Protein AF-A0A1N7DX49-F1 (afdb_monomer_lite)

Sequence (56 aa):
MATELQLKQARRIVENEDYLPWAYVKAAKKLLGIVEPDHFAEVSAELAGGVHRHEQ

Radius of gyration: 17.82 Å; chains: 1; bounding box: 16×42×52 Å

pLDDT: mean 76.87, std 19.62, range [44.81, 96.19]

Structure (mmCIF, N/CA/C/O backbone):
data_AF-A0A1N7DX49-F1
#
_entry.id   AF-A0A1N7DX49-F1
#
loop_
_atom_site.group_PDB
_atom_site.id
_atom_site.type_symbol
_atom_site.label_atom_id
_atom_site.label_alt_id
_atom_site.label_comp_id
_atom_site.label_asym_id
_atom_site.label_entity_id
_atom_site.label_seq_id
_atom_site.pdbx_PDB_ins_code
_atom_site.Cartn_x
_atom_site.Cartn_y
_atom_site.Cartn_z
_atom_site.occupancy
_atom_site.B_iso_or_equiv
_atom_site.auth_seq_id
_atom_site.auth_comp_id
_atom_site.auth_asym_id
_atom_site.auth_atom_id
_atom_site.pdbx_PDB_model_num
ATOM 1 N N . MET A 1 1 ? -1.997 -8.059 13.779 1.00 75.38 1 MET A N 1
ATOM 2 C CA . MET A 1 1 ? -3.098 -7.405 13.039 1.00 75.38 1 MET A CA 1
ATOM 3 C C . MET A 1 1 ? -2.746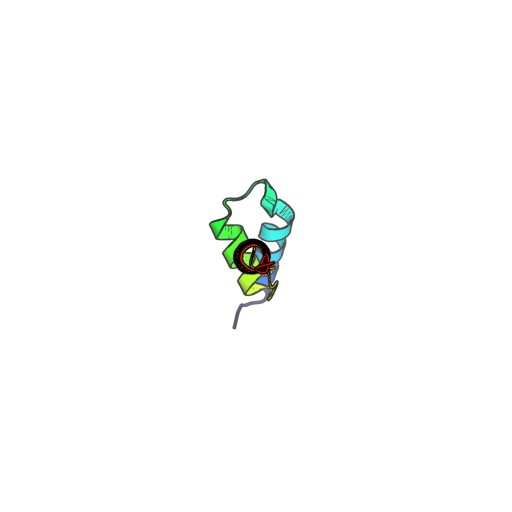 -5.939 12.861 1.00 75.38 1 MET A C 1
ATOM 5 O O . MET A 1 1 ? -2.186 -5.373 13.792 1.00 75.38 1 MET A O 1
ATOM 9 N N . ALA A 1 2 ? -2.994 -5.360 11.685 1.00 83.75 2 ALA A N 1
ATOM 10 C CA . ALA A 1 2 ? -2.755 -3.935 11.456 1.00 83.75 2 ALA A CA 1
ATOM 11 C C . ALA A 1 2 ? -3.804 -3.092 12.197 1.00 83.75 2 ALA A C 1
ATOM 13 O O . ALA A 1 2 ? -4.959 -3.501 12.309 1.00 83.75 2 ALA A O 1
ATOM 14 N N . THR A 1 3 ? -3.407 -1.934 12.713 1.00 93.62 3 THR A N 1
ATOM 15 C CA . THR A 1 3 ? -4.318 -0.995 13.374 1.00 93.62 3 THR A CA 1
ATOM 16 C C . THR A 1 3 ? -5.131 -0.205 12.347 1.00 93.62 3 THR A 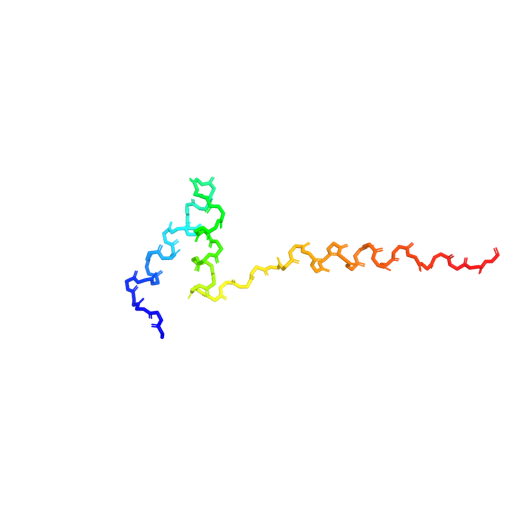C 1
ATOM 18 O O . THR A 1 3 ? -4.737 -0.073 11.187 1.00 93.62 3 THR A O 1
ATOM 21 N N . GLU A 1 4 ? -6.252 0.385 12.768 1.00 93.62 4 GLU A N 1
ATOM 22 C CA . GLU A 1 4 ? -7.072 1.236 11.891 1.00 93.62 4 GLU A CA 1
ATOM 23 C C . GLU A 1 4 ? -6.265 2.410 11.304 1.00 93.62 4 GLU A C 1
ATOM 25 O O . GLU A 1 4 ? -6.419 2.758 10.132 1.00 93.62 4 GLU A O 1
ATOM 30 N N . LEU A 1 5 ? -5.343 2.979 12.089 1.00 94.75 5 LEU A N 1
ATOM 31 C CA . LEU A 1 5 ? -4.441 4.034 11.627 1.00 94.75 5 LEU A CA 1
ATOM 32 C C . LEU A 1 5 ? -3.510 3.536 10.512 1.00 94.75 5 LEU A C 1
ATOM 34 O O . LEU A 1 5 ? -3.345 4.217 9.501 1.00 94.75 5 LEU A O 1
ATOM 38 N N . GLN A 1 6 ? -2.949 2.333 10.666 1.00 92.81 6 GLN A N 1
ATOM 39 C CA . GLN A 1 6 ? -2.091 1.717 9.651 1.00 92.81 6 GLN A CA 1
ATOM 40 C C . GLN A 1 6 ? -2.860 1.447 8.353 1.00 92.81 6 GLN A C 1
ATOM 42 O O . GLN A 1 6 ? -2.325 1.678 7.272 1.00 92.81 6 GLN A O 1
ATOM 47 N N . LEU A 1 7 ? -4.125 1.028 8.443 1.00 94.50 7 LEU A N 1
ATOM 48 C CA . LEU A 1 7 ? -4.976 0.817 7.269 1.00 94.50 7 LEU A CA 1
ATOM 49 C C . LEU A 1 7 ? -5.327 2.134 6.563 1.00 94.50 7 LEU A C 1
ATOM 51 O O . LEU A 1 7 ? -5.280 2.194 5.336 1.00 94.50 7 LEU A O 1
ATOM 55 N N . LYS A 1 8 ? -5.627 3.208 7.307 1.00 95.56 8 LYS A N 1
ATOM 56 C CA . LYS A 1 8 ? -5.859 4.545 6.724 1.00 95.56 8 LYS A CA 1
ATOM 57 C C . LYS A 1 8 ? -4.614 5.072 6.010 1.00 95.56 8 LYS A C 1
ATOM 59 O O . LYS A 1 8 ? -4.716 5.587 4.901 1.00 95.56 8 LYS A O 1
ATOM 64 N N . GLN A 1 9 ? -3.440 4.900 6.613 1.00 95.56 9 GLN A N 1
ATOM 65 C CA . GLN A 1 9 ? -2.178 5.285 5.985 1.00 95.56 9 GLN A CA 1
ATOM 66 C C . GLN A 1 9 ? -1.894 4.455 4.728 1.00 95.56 9 GLN A C 1
ATOM 68 O O . GLN A 1 9 ? -1.505 5.016 3.708 1.00 95.56 9 GLN A O 1
ATOM 73 N N . ALA A 1 10 ? -2.131 3.142 4.776 1.00 94.75 10 ALA A N 1
ATOM 74 C CA . ALA A 1 10 ? -1.958 2.269 3.621 1.00 94.75 10 ALA A CA 1
ATOM 75 C C . ALA A 1 10 ? -2.860 2.686 2.448 1.00 94.75 10 ALA A C 1
ATOM 77 O O . ALA A 1 10 ? -2.384 2.746 1.319 1.00 94.75 10 ALA A O 1
ATOM 78 N N . ARG A 1 11 ? -4.125 3.056 2.703 1.00 95.44 11 ARG A N 1
ATOM 79 C CA . ARG A 1 11 ? -5.024 3.574 1.651 1.00 95.44 11 ARG A CA 1
ATOM 80 C C . ARG A 1 11 ? -4.456 4.819 0.987 1.00 95.44 11 ARG A C 1
ATOM 82 O O . ARG A 1 11 ? -4.367 4.858 -0.230 1.00 95.44 11 ARG A O 1
ATOM 89 N N . ARG A 1 12 ? -3.977 5.775 1.783 1.00 96.19 12 ARG A N 1
ATOM 90 C CA . ARG A 1 12 ? -3.409 7.022 1.260 1.00 96.19 12 ARG A CA 1
ATOM 91 C C . ARG A 1 12 ? -2.155 6.803 0.415 1.00 96.19 12 ARG A C 1
ATOM 93 O O . ARG A 1 12 ? -1.929 7.535 -0.543 1.00 96.19 12 ARG A O 1
ATOM 100 N N . ILE A 1 13 ? -1.342 5.806 0.770 1.00 95.81 13 ILE A N 1
ATOM 101 C CA . ILE A 1 13 ? -0.176 5.405 -0.026 1.00 95.81 13 ILE A CA 1
ATOM 102 C C . ILE A 1 13 ? -0.625 4.836 -1.376 1.00 95.81 13 ILE A C 1
ATOM 104 O O . ILE A 1 13 ? -0.073 5.228 -2.395 1.00 95.81 13 ILE A O 1
ATOM 108 N N . VAL A 1 14 ? -1.627 3.952 -1.391 1.00 92.94 14 VAL A N 1
ATOM 109 C CA . VAL A 1 14 ? -2.151 3.366 -2.638 1.00 92.94 14 VAL A CA 1
ATOM 110 C C . VAL A 1 14 ? -2.829 4.423 -3.517 1.00 92.94 14 VAL A C 1
ATOM 112 O O . VAL A 1 14 ? -2.608 4.435 -4.717 1.00 92.94 14 VAL A O 1
ATOM 115 N N . GLU A 1 15 ? -3.565 5.372 -2.933 1.00 95.25 15 GLU A N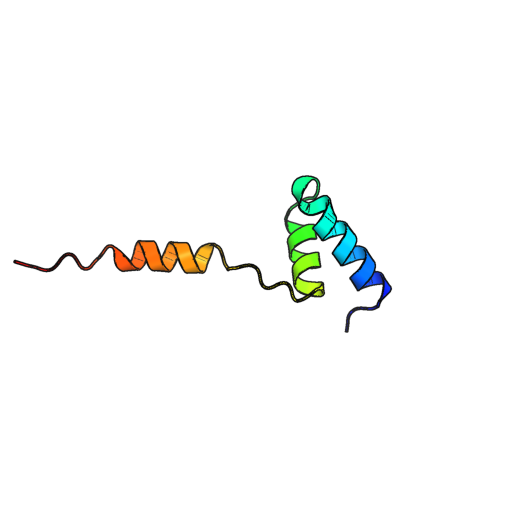 1
ATOM 116 C CA . GLU A 1 15 ? -4.172 6.506 -3.657 1.00 95.25 15 GLU A CA 1
ATOM 117 C C . GLU A 1 1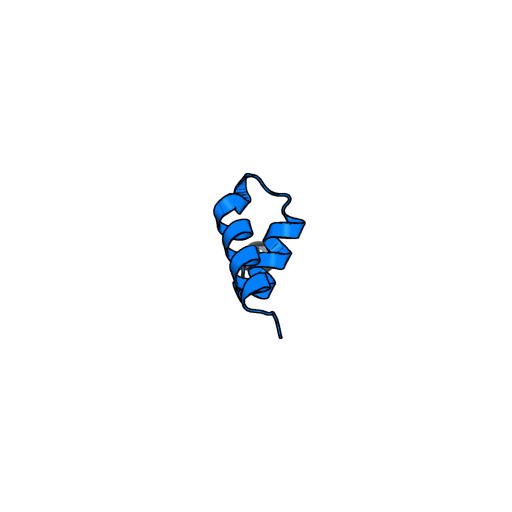5 ? -3.147 7.430 -4.339 1.00 95.25 15 GLU A C 1
ATOM 119 O O . GLU A 1 15 ? -3.516 8.211 -5.209 1.00 95.25 15 GLU A O 1
ATOM 124 N N . ASN A 1 16 ? -1.877 7.383 -3.925 1.00 95.00 16 ASN A N 1
ATOM 125 C CA . ASN A 1 16 ? -0.796 8.207 -4.469 1.00 95.00 16 ASN A CA 1
ATOM 126 C C . ASN A 1 16 ? 0.346 7.333 -5.013 1.00 95.00 16 ASN A C 1
ATOM 128 O O . ASN A 1 16 ? 1.510 7.741 -4.968 1.00 95.00 16 ASN A O 1
ATOM 132 N N . GLU A 1 17 ? 0.040 6.115 -5.472 1.00 91.75 17 GLU A N 1
ATOM 133 C CA . GLU A 1 17 ? 1.059 5.128 -5.838 1.00 91.75 17 GLU A CA 1
ATOM 134 C C . GLU A 1 17 ? 1.994 5.589 -6.962 1.00 91.75 17 GLU A C 1
ATOM 136 O O . GLU A 1 17 ? 3.177 5.255 -6.931 1.00 91.75 17 GLU A O 1
ATOM 141 N N . ASP A 1 18 ? 1.512 6.438 -7.872 1.00 91.38 18 ASP A N 1
ATOM 142 C CA . ASP A 1 18 ? 2.296 6.999 -8.979 1.00 91.38 18 ASP A CA 1
ATOM 143 C C . ASP A 1 18 ? 3.451 7.905 -8.522 1.00 91.38 18 ASP A C 1
ATOM 145 O O . ASP A 1 18 ? 4.438 8.089 -9.235 1.00 91.38 18 ASP A O 1
ATOM 149 N N . TYR A 1 19 ? 3.342 8.485 -7.324 1.00 93.19 19 TYR A N 1
ATOM 150 C CA . TYR A 1 19 ? 4.297 9.462 -6.792 1.00 93.19 19 TYR A CA 1
ATOM 151 C C . TYR A 1 19 ? 5.183 8.894 -5.685 1.00 93.19 19 TYR A C 1
ATOM 153 O O . TYR A 1 19 ? 6.033 9.605 -5.140 1.00 93.19 19 TYR A O 1
ATOM 161 N N . LEU A 1 20 ? 4.978 7.630 -5.313 1.00 93.06 20 LEU A N 1
ATOM 162 C CA . LEU A 1 20 ? 5.647 7.006 -4.183 1.00 93.06 20 LEU A CA 1
ATOM 163 C C . LEU A 1 20 ? 6.552 5.859 -4.637 1.00 93.06 20 LEU A C 1
ATOM 165 O O . LEU A 1 20 ? 6.237 5.137 -5.579 1.00 93.06 20 LEU A O 1
ATOM 169 N N . PRO A 1 21 ? 7.680 5.630 -3.941 1.00 92.88 21 PRO A N 1
ATOM 170 C CA . PRO A 1 21 ? 8.514 4.475 -4.222 1.00 92.88 21 PRO A CA 1
ATOM 171 C C . PRO A 1 21 ? 7.718 3.173 -4.127 1.00 92.88 21 PRO A C 1
ATOM 173 O O . PRO A 1 21 ? 7.037 2.913 -3.130 1.00 92.88 21 PRO A O 1
ATOM 176 N N . TRP A 1 22 ? 7.894 2.316 -5.132 1.00 87.44 22 TRP A N 1
ATOM 177 C CA . TRP A 1 22 ? 7.169 1.053 -5.269 1.00 87.44 22 TRP A CA 1
ATOM 178 C C . TRP A 1 22 ? 7.212 0.162 -4.017 1.00 87.44 22 TRP A C 1
ATOM 180 O O . TRP A 1 22 ? 6.234 -0.500 -3.680 1.00 87.44 22 TRP A O 1
ATOM 190 N N . ALA A 1 23 ? 8.318 0.175 -3.267 1.00 90.19 23 ALA A N 1
ATOM 191 C CA . ALA A 1 23 ? 8.443 -0.588 -2.024 1.00 90.19 23 ALA A CA 1
ATOM 192 C C . ALA A 1 23 ? 7.375 -0.213 -0.975 1.00 90.19 23 ALA A C 1
ATOM 194 O O . ALA A 1 23 ? 6.843 -1.095 -0.296 1.00 90.19 23 ALA A O 1
ATOM 195 N N . TYR A 1 24 ? 7.028 1.073 -0.864 1.00 91.88 24 TYR A N 1
ATOM 196 C CA . TYR A 1 24 ? 6.000 1.544 0.065 1.00 91.88 24 TYR A CA 1
ATOM 197 C C . TYR A 1 24 ? 4.600 1.167 -0.410 1.00 91.88 24 TYR A C 1
ATOM 199 O O . TYR A 1 24 ? 3.789 0.699 0.390 1.00 91.88 24 TYR A O 1
ATOM 207 N N . VAL A 1 25 ? 4.347 1.300 -1.712 1.00 92.31 25 VAL A N 1
ATOM 208 C CA . VAL A 1 25 ? 3.084 0.900 -2.343 1.00 92.31 25 VAL A CA 1
ATOM 209 C C . VAL A 1 25 ? 2.845 -0.595 -2.148 1.00 92.31 25 VAL A C 1
ATOM 211 O O . VAL A 1 25 ? 1.800 -0.990 -1.634 1.00 92.31 25 VAL A O 1
ATOM 214 N N . LYS A 1 26 ? 3.848 -1.433 -2.431 1.00 89.69 26 LYS A N 1
ATOM 215 C CA . LYS A 1 26 ? 3.775 -2.888 -2.242 1.00 89.69 26 LYS A CA 1
ATOM 216 C C . LYS A 1 26 ? 3.461 -3.271 -0.793 1.00 89.69 26 LYS A C 1
ATOM 218 O O . LYS A 1 26 ? 2.641 -4.156 -0.546 1.00 89.69 26 LYS A O 1
ATOM 223 N N . ALA A 1 27 ? 4.087 -2.606 0.179 1.00 91.06 27 ALA A N 1
ATOM 224 C CA . ALA A 1 27 ? 3.810 -2.843 1.594 1.00 91.06 27 ALA A CA 1
ATOM 225 C C . ALA A 1 27 ? 2.379 -2.428 1.983 1.00 91.06 27 ALA A C 1
ATOM 227 O O . ALA A 1 27 ? 1.700 -3.162 2.704 1.00 91.06 27 ALA A O 1
ATOM 228 N N . ALA A 1 28 ? 1.900 -1.289 1.476 1.00 93.75 28 ALA A N 1
ATOM 229 C CA . ALA A 1 28 ? 0.546 -0.800 1.714 1.00 93.75 28 ALA A CA 1
ATOM 230 C C . ALA A 1 28 ? -0.525 -1.710 1.089 1.00 93.75 28 ALA A C 1
ATOM 23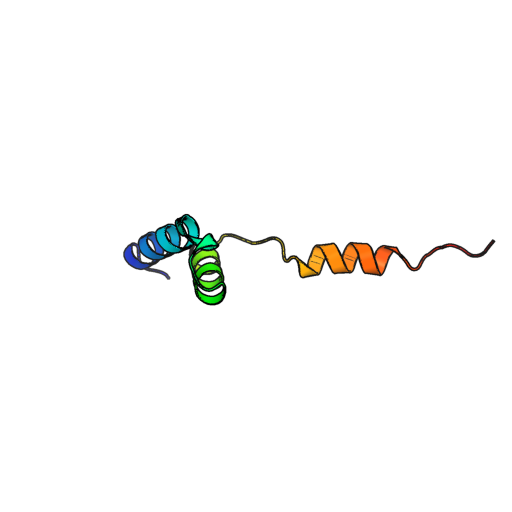2 O O . ALA A 1 28 ? -1.474 -2.091 1.776 1.00 93.75 28 ALA A O 1
ATOM 233 N N . LYS A 1 29 ? -0.334 -2.144 -0.164 1.00 91.81 29 LYS A N 1
ATOM 234 C CA . LYS A 1 29 ? -1.213 -3.110 -0.843 1.00 91.81 29 LYS A CA 1
ATOM 235 C C . LYS A 1 29 ? -1.311 -4.425 -0.064 1.00 91.81 29 LYS A C 1
ATOM 237 O O . LYS A 1 29 ? -2.415 -4.899 0.199 1.00 91.81 29 LYS A O 1
ATOM 242 N N . LYS A 1 30 ? -0.182 -4.943 0.439 1.00 90.81 30 LYS A N 1
ATOM 243 C CA . LYS A 1 30 ? -0.150 -6.136 1.305 1.00 90.81 30 LYS A CA 1
ATOM 244 C C . LYS A 1 30 ? -0.943 -5.951 2.603 1.00 90.81 30 LYS A C 1
ATOM 246 O O . LYS A 1 30 ? -1.656 -6.865 3.008 1.00 90.81 30 LYS A O 1
ATOM 251 N N . LEU A 1 31 ? -0.835 -4.792 3.259 1.00 92.19 31 LEU A N 1
ATOM 252 C CA . LEU A 1 31 ? -1.596 -4.491 4.481 1.00 92.19 31 LEU A CA 1
ATOM 253 C C . LEU A 1 31 ? -3.107 -4.405 4.233 1.00 92.19 31 LEU A C 1
ATOM 255 O O . LEU A 1 31 ? -3.885 -4.735 5.124 1.00 92.19 31 LEU A O 1
ATOM 259 N N . LEU A 1 32 ? -3.512 -3.978 3.037 1.00 91.88 32 LEU A N 1
ATOM 260 C CA . LEU A 1 32 ? -4.913 -3.885 2.625 1.00 91.88 32 LEU A CA 1
ATOM 261 C C . LEU A 1 32 ? -5.472 -5.196 2.056 1.00 91.88 32 LEU A C 1
ATOM 263 O O . LEU A 1 32 ? -6.659 -5.256 1.752 1.00 91.88 32 LEU A O 1
ATOM 267 N N . GLY A 1 33 ? -4.641 -6.232 1.912 1.00 89.62 33 GLY A N 1
ATOM 268 C CA . GLY A 1 33 ? -5.041 -7.486 1.274 1.00 89.62 33 GLY A CA 1
ATOM 269 C C . GLY A 1 33 ? -5.303 -7.347 -0.228 1.00 89.62 33 GLY A C 1
ATOM 270 O O . GLY A 1 33 ? -5.991 -8.187 -0.800 1.00 89.62 33 GLY A O 1
ATOM 271 N N . ILE A 1 34 ? -4.771 -6.300 -0.866 1.00 89.00 34 ILE A N 1
ATOM 272 C CA . ILE A 1 34 ? -4.822 -6.138 -2.318 1.00 89.00 34 ILE A CA 1
ATOM 273 C C . ILE A 1 34 ? -3.828 -7.138 -2.904 1.00 89.00 34 ILE A C 1
ATOM 275 O O . ILE A 1 34 ? -2.612 -6.989 -2.753 1.00 89.00 34 ILE A O 1
ATOM 279 N N . VAL A 1 35 ? -4.363 -8.194 -3.512 1.00 75.81 35 VAL A N 1
ATOM 280 C CA . VAL A 1 35 ? -3.582 -9.167 -4.271 1.00 75.81 35 VAL A CA 1
ATOM 281 C C . VAL A 1 35 ? -3.318 -8.543 -5.630 1.00 75.81 35 VAL A C 1
ATOM 283 O O . VAL A 1 35 ? -4.220 -8.442 -6.456 1.00 75.81 35 VAL A O 1
ATOM 286 N N . GLU A 1 36 ? -2.091 -8.084 -5.837 1.00 69.31 36 GLU A N 1
ATOM 287 C CA . GLU A 1 36 ? -1.651 -7.727 -7.179 1.00 69.31 36 GLU A CA 1
ATOM 288 C C . GLU A 1 36 ? -1.557 -9.022 -7.992 1.00 69.31 36 GLU A C 1
ATOM 290 O O . GLU A 1 36 ? -1.049 -10.020 -7.460 1.00 69.31 36 GLU A O 1
ATOM 295 N N . PRO A 1 37 ? -2.015 -9.038 -9.256 1.00 63.22 37 PRO A N 1
ATOM 296 C CA . PRO A 1 37 ? -1.607 -10.093 -10.163 1.00 63.22 37 PRO A CA 1
ATOM 297 C C . PRO A 1 37 ? -0.081 -10.087 -10.162 1.00 63.22 37 PRO A C 1
ATOM 299 O O . PRO A 1 37 ? 0.555 -9.056 -10.400 1.00 63.22 37 PRO A O 1
ATOM 302 N N . ASP A 1 38 ? 0.515 -11.215 -9.785 1.00 57.47 38 ASP A N 1
ATOM 303 C CA . ASP A 1 38 ? 1.952 -11.384 -9.890 1.00 57.47 38 ASP A CA 1
ATOM 304 C C . ASP A 1 38 ? 2.252 -11.210 -11.381 1.00 57.47 38 ASP A C 1
ATOM 306 O O . ASP A 1 38 ? 1.991 -12.106 -12.178 1.00 57.47 38 ASP A O 1
ATOM 310 N N . HIS A 1 39 ? 2.745 -10.040 -11.794 1.00 50.78 39 HIS A N 1
ATOM 311 C CA . HIS A 1 39 ? 3.111 -9.781 -13.192 1.00 50.78 39 HIS A CA 1
ATOM 312 C C . HIS A 1 39 ? 4.114 -10.835 -13.708 1.00 50.78 39 HIS A C 1
ATOM 314 O O . HIS A 1 39 ? 4.302 -10.991 -14.909 1.00 50.78 39 HIS A O 1
ATOM 320 N N . PHE A 1 40 ? 4.744 -11.592 -12.803 1.00 48.31 40 PHE A N 1
ATOM 321 C CA . PHE A 1 40 ? 5.600 -12.729 -13.109 1.00 48.31 40 PHE A CA 1
ATOM 322 C C . PHE A 1 40 ? 4.840 -14.027 -13.449 1.00 48.31 40 PHE A C 1
ATOM 324 O O . PHE A 1 40 ? 5.372 -14.869 -14.170 1.00 48.31 40 PHE A O 1
ATOM 331 N N . ALA A 1 41 ? 3.612 -14.212 -12.959 1.00 52.31 41 ALA A N 1
ATOM 332 C CA . ALA A 1 41 ? 2.816 -15.414 -13.200 1.00 52.31 41 ALA A CA 1
ATOM 333 C C . ALA A 1 41 ? 2.215 -15.440 -14.615 1.00 52.31 41 ALA A C 1
ATOM 335 O O . ALA A 1 41 ? 2.259 -16.481 -15.268 1.00 52.31 41 ALA A O 1
ATOM 336 N N . GLU A 1 42 ? 1.728 -14.303 -15.123 1.00 46.31 42 GLU A N 1
ATOM 337 C CA . GLU A 1 42 ? 1.189 -14.221 -16.491 1.00 46.31 42 GLU A CA 1
ATOM 338 C C . GLU A 1 42 ? 2.296 -14.256 -17.552 1.00 46.31 42 GLU A C 1
ATOM 340 O O . GLU A 1 42 ? 2.195 -15.007 -18.520 1.00 46.31 42 GLU A O 1
ATOM 345 N N . VAL A 1 43 ? 3.418 -13.565 -17.324 1.00 52.22 43 VAL A N 1
ATOM 346 C CA . VAL A 1 43 ? 4.549 -13.583 -18.268 1.00 52.22 43 VAL A CA 1
ATOM 347 C C . VAL A 1 43 ? 5.180 -14.978 -18.358 1.00 52.22 43 VAL A C 1
ATOM 349 O O . VAL A 1 43 ? 5.562 -15.408 -19.443 1.00 52.22 43 VAL A O 1
ATOM 352 N N . SER A 1 44 ? 5.242 -15.732 -17.255 1.00 49.75 44 SER A N 1
ATOM 353 C CA . SER A 1 44 ? 5.743 -17.113 -17.282 1.00 49.75 44 SER A CA 1
ATOM 354 C C . SER A 1 44 ? 4.775 -18.076 -17.983 1.00 49.75 44 SER A C 1
ATOM 356 O O . SER A 1 44 ? 5.225 -18.999 -18.656 1.00 49.75 44 SER A O 1
ATOM 358 N N . ALA A 1 45 ? 3.458 -17.852 -17.903 1.00 51.91 45 ALA A N 1
ATOM 359 C CA . ALA A 1 45 ? 2.476 -18.656 -18.633 1.00 51.91 45 ALA A CA 1
ATOM 360 C C . ALA A 1 45 ? 2.541 -18.413 -20.154 1.00 51.91 45 ALA A C 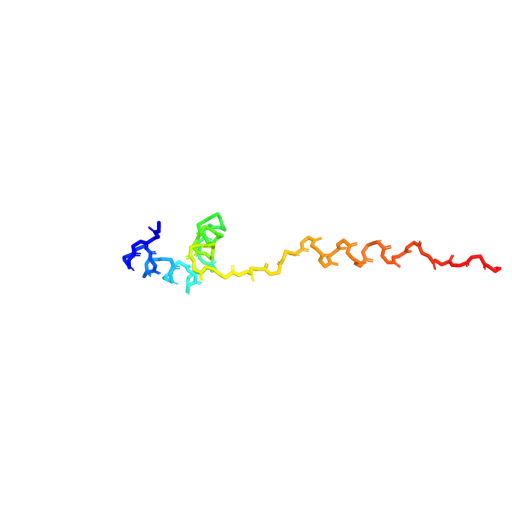1
ATOM 362 O O . ALA A 1 45 ? 2.501 -19.373 -20.926 1.00 51.91 45 ALA A O 1
ATOM 363 N N . GLU A 1 46 ? 2.726 -17.164 -20.594 1.00 52.62 46 GLU A N 1
ATOM 364 C CA . GLU A 1 46 ? 2.924 -16.845 -22.016 1.00 52.62 46 GLU A CA 1
ATOM 365 C C . GLU A 1 46 ? 4.280 -17.334 -22.553 1.00 52.62 46 GLU A C 1
ATOM 367 O O . GLU A 1 46 ? 4.342 -17.876 -23.657 1.00 52.62 46 GLU A O 1
ATOM 372 N N . LEU A 1 47 ? 5.364 -17.232 -21.773 1.00 53.84 47 LEU A N 1
ATOM 373 C CA . LEU A 1 47 ? 6.678 -17.757 -22.175 1.00 53.84 47 LEU A CA 1
ATOM 374 C C . LEU A 1 47 ? 6.751 -19.293 -22.146 1.00 53.84 47 LEU A C 1
ATOM 376 O O . LEU A 1 47 ? 7.401 -19.883 -23.011 1.00 53.84 47 LEU A O 1
ATOM 380 N N . ALA A 1 48 ? 6.072 -19.961 -21.208 1.00 56.28 48 ALA A N 1
ATOM 381 C CA . ALA A 1 48 ? 6.019 -21.424 -21.142 1.00 56.28 48 ALA A CA 1
ATOM 382 C C . ALA A 1 48 ? 5.080 -22.043 -22.196 1.00 56.28 48 ALA A C 1
ATOM 384 O O . ALA A 1 48 ? 5.282 -23.190 -22.594 1.00 56.28 48 ALA A O 1
ATOM 385 N N . GLY A 1 49 ? 4.089 -21.294 -22.692 1.00 52.78 49 GLY A N 1
ATOM 386 C CA . GLY A 1 49 ? 3.185 -21.728 -23.766 1.00 52.78 49 GLY A CA 1
ATOM 387 C C . GLY A 1 49 ? 3.792 -21.698 -25.177 1.00 52.78 49 GLY A C 1
ATOM 388 O O . GLY A 1 49 ? 3.202 -22.239 -26.110 1.00 52.78 49 GLY A O 1
ATOM 389 N N . GLY A 1 50 ? 4.976 -21.096 -25.354 1.00 49.81 50 GLY A N 1
ATOM 390 C CA . GLY A 1 50 ? 5.644 -20.938 -26.653 1.00 49.81 50 GLY A CA 1
ATOM 391 C C . GLY A 1 50 ? 6.492 -22.126 -27.130 1.00 49.81 50 GLY A C 1
ATOM 392 O O . GLY A 1 50 ? 6.980 -22.100 -28.259 1.00 49.81 50 GLY A O 1
ATOM 393 N N . VAL A 1 51 ? 6.674 -23.176 -26.317 1.00 54.06 51 VAL A N 1
ATOM 394 C CA . VAL A 1 51 ? 7.499 -24.356 -26.659 1.00 54.06 51 VAL A CA 1
ATOM 395 C C . VAL A 1 51 ? 6.626 -25.609 -26.774 1.00 54.06 51 VAL A C 1
ATOM 397 O O . VAL A 1 51 ? 6.794 -26.586 -26.052 1.00 54.06 51 VAL A O 1
ATOM 400 N N . HIS A 1 52 ? 5.651 -25.573 -27.682 1.00 50.69 52 HIS A N 1
ATOM 401 C CA . HIS A 1 52 ? 4.998 -26.775 -28.217 1.00 50.69 52 HIS A CA 1
ATOM 402 C C . HIS A 1 52 ? 4.487 -26.520 -29.643 1.00 50.69 52 HIS A C 1
ATOM 404 O O . HIS A 1 52 ? 3.331 -26.774 -29.978 1.00 50.69 52 HIS A O 1
ATOM 410 N N . ARG A 1 53 ? 5.354 -26.011 -30.533 1.00 51.66 53 ARG A N 1
ATOM 411 C CA . ARG A 1 53 ? 5.103 -26.181 -31.970 1.00 51.66 53 ARG A CA 1
ATOM 412 C C . ARG A 1 53 ? 5.547 -27.592 -32.353 1.00 51.66 53 ARG A C 1
ATOM 414 O O . ARG A 1 53 ? 6.712 -27.833 -32.636 1.00 51.66 53 ARG A O 1
ATOM 421 N N . HIS A 1 54 ? 4.568 -28.480 -32.234 1.00 46.91 54 HIS A N 1
ATOM 422 C CA . HIS A 1 54 ? 4.447 -29.821 -32.785 1.00 46.91 54 HIS A CA 1
ATOM 423 C C . HIS A 1 54 ? 5.375 -30.117 -33.974 1.00 46.91 54 HIS A C 1
ATOM 425 O O . HIS A 1 54 ? 5.373 -29.388 -34.968 1.00 46.91 54 HIS A O 1
ATOM 431 N N . GLU A 1 55 ? 6.088 -31.238 -33.865 1.00 45.22 55 GLU A N 1
ATOM 432 C CA . GLU A 1 55 ? 6.573 -32.018 -35.001 1.00 45.22 55 GLU A CA 1
ATOM 433 C C . GLU A 1 55 ? 5.420 -32.267 -35.988 1.00 45.22 55 GLU A C 1
ATOM 435 O O . GLU A 1 55 ? 4.356 -32.739 -35.573 1.00 45.22 55 GLU A O 1
ATOM 440 N N . GLN A 1 56 ? 5.652 -31.934 -37.262 1.00 44.81 56 GLN A N 1
ATOM 441 C CA . GLN A 1 56 ? 5.056 -32.520 -38.470 1.00 44.81 56 GLN A CA 1
ATOM 442 C C . GLN A 1 56 ? 6.080 -32.383 -39.602 1.00 44.81 56 GLN A C 1
ATOM 444 O O . GLN A 1 56 ? 6.606 -31.256 -39.770 1.00 44.81 56 GLN A O 1
#

Foldseek 3Di:
DDDPVLLVVLVVCCVPVVPDPVVSVVVSCVVVVNDDDPPVVVVVVVVVVPPDPDDD

Secondary structure (DSSP, 8-state):
---HHHHHHHHHHHTTGGGS-HHHHHHHHHHTT-----HHHHHHHHHHTTS-----